Protein AF-A0A849R9E4-F1 (afdb_monomer_lite)

Sequence (87 aa):
EQYDIKTQMGAWTDMYAIGASMRTCLDNKTPISAPERLQKDPLVPAVKAFNQKYPEYLLKAIDWAMELKPENRPQSVAQFKQALVKP

Radius of gyration: 13.59 Å; chains: 1; bounding box: 24×27×48 Å

Structure (mmCIF, N/CA/C/O backbone):
data_AF-A0A849R9E4-F1
#
_entry.id   AF-A0A849R9E4-F1
#
loop_
_atom_site.group_PDB
_atom_site.id
_atom_site.type_symbol
_atom_site.label_atom_id
_atom_site.label_alt_id
_atom_site.label_comp_id
_atom_site.label_asym_id
_atom_site.label_entity_id
_atom_site.label_seq_id
_atom_site.pdbx_PDB_ins_code
_atom_site.Cartn_x
_atom_site.Cartn_y
_atom_site.Cartn_z
_atom_site.occupancy
_atom_site.B_iso_or_equiv
_atom_site.auth_seq_id
_atom_site.auth_comp_id
_atom_site.auth_asym_id
_atom_site.auth_atom_id
_atom_site.pdbx_PDB_model_num
ATOM 1 N N . GLU A 1 1 ? -0.127 5.089 -32.938 1.00 44.81 1 GLU A N 1
ATOM 2 C CA . GLU A 1 1 ? 1.004 4.145 -33.039 1.00 44.81 1 GLU A CA 1
ATOM 3 C C . GLU A 1 1 ? 1.541 3.891 -31.631 1.00 44.81 1 GLU A C 1
ATOM 5 O O . GLU A 1 1 ? 2.268 4.721 -31.106 1.00 44.81 1 GLU A O 1
ATOM 10 N N . GLN A 1 2 ? 1.070 2.837 -30.950 1.00 49.31 2 GLN A N 1
ATOM 11 C CA . GLN A 1 2 ? 1.554 2.475 -29.608 1.00 49.31 2 GLN A CA 1
ATOM 12 C C . GLN A 1 2 ? 2.785 1.576 -29.759 1.00 49.31 2 GLN A C 1
ATOM 14 O O . GLN A 1 2 ? 2.655 0.373 -29.976 1.00 49.31 2 GLN A O 1
ATOM 19 N N . TYR A 1 3 ? 3.964 2.189 -29.687 1.00 43.72 3 TYR A N 1
ATOM 20 C CA . TYR A 1 3 ? 5.247 1.503 -29.577 1.00 43.72 3 TYR A CA 1
ATOM 21 C C . TYR A 1 3 ? 5.572 1.260 -28.100 1.00 43.72 3 TYR A C 1
ATOM 23 O O . TYR A 1 3 ? 5.519 2.204 -27.320 1.00 43.72 3 TYR A O 1
ATOM 31 N N . ASP A 1 4 ? 5.931 0.008 -27.787 1.00 50.03 4 ASP A N 1
ATOM 32 C CA . ASP A 1 4 ? 6.666 -0.455 -26.599 1.00 50.03 4 ASP A CA 1
ATOM 33 C C . ASP A 1 4 ? 6.011 -0.182 -25.225 1.00 50.03 4 ASP A C 1
ATOM 35 O O . ASP A 1 4 ? 5.698 0.932 -24.844 1.00 50.03 4 ASP A O 1
ATOM 39 N N . ILE A 1 5 ? 5.751 -1.146 -24.346 1.00 45.16 5 ILE A N 1
ATOM 40 C CA . ILE A 1 5 ? 6.472 -2.366 -23.990 1.00 45.16 5 ILE A CA 1
ATOM 41 C C . ILE A 1 5 ? 5.400 -3.354 -23.516 1.00 45.16 5 ILE A C 1
ATOM 43 O O . ILE A 1 5 ? 4.438 -2.964 -22.854 1.00 45.16 5 ILE A O 1
ATOM 47 N N . LYS A 1 6 ? 5.574 -4.647 -23.794 1.00 48.25 6 LYS A N 1
ATOM 48 C CA . LYS A 1 6 ? 4.883 -5.724 -23.072 1.00 48.25 6 LYS A CA 1
ATOM 49 C C . LYS A 1 6 ? 5.300 -5.687 -21.594 1.00 48.25 6 LYS A C 1
ATOM 51 O O . LYS A 1 6 ? 6.090 -6.516 -21.152 1.00 48.25 6 LYS A O 1
ATOM 56 N N . THR A 1 7 ? 4.819 -4.728 -20.812 1.00 57.00 7 THR A N 1
ATOM 57 C CA . THR A 1 7 ? 4.765 -4.899 -19.363 1.00 57.00 7 THR A CA 1
ATOM 58 C C . THR A 1 7 ? 3.902 -6.130 -19.159 1.00 57.00 7 THR A C 1
ATOM 60 O O . THR A 1 7 ? 2.756 -6.159 -19.602 1.00 57.00 7 THR A O 1
ATOM 63 N N . GLN A 1 8 ? 4.466 -7.199 -18.592 1.00 56.38 8 GLN A N 1
ATOM 64 C CA . GLN A 1 8 ? 3.675 -8.354 -18.186 1.00 56.38 8 GLN A CA 1
ATOM 65 C C . GLN A 1 8 ? 2.610 -7.837 -17.214 1.00 56.38 8 GLN A C 1
ATOM 67 O O . GLN A 1 8 ? 2.882 -7.562 -16.049 1.00 56.38 8 GLN A O 1
ATOM 72 N N . MET A 1 9 ? 1.411 -7.595 -17.730 1.00 62.41 9 MET A N 1
ATOM 73 C CA . MET A 1 9 ? 0.248 -7.269 -16.932 1.00 62.41 9 MET A CA 1
ATOM 74 C C . MET A 1 9 ? -0.256 -8.601 -16.397 1.00 62.41 9 MET A C 1
ATOM 76 O O . MET A 1 9 ? -0.823 -9.399 -17.138 1.00 62.41 9 MET A O 1
ATOM 80 N N . GLY A 1 10 ? 0.051 -8.880 -15.135 1.00 74.44 10 GLY A N 1
ATOM 81 C CA . GLY A 1 10 ? -0.496 -10.019 -14.408 1.00 74.44 10 GLY A CA 1
ATOM 82 C C . GLY A 1 10 ? -1.388 -9.557 -13.262 1.00 74.44 10 GLY A C 1
ATOM 83 O O . GLY A 1 10 ? -1.545 -8.359 -13.030 1.00 74.44 10 GLY A O 1
ATOM 84 N N . ALA A 1 11 ? -1.939 -10.507 -12.506 1.00 78.94 11 ALA A N 1
ATOM 85 C CA . ALA A 1 11 ? -2.869 -10.241 -11.400 1.00 78.94 11 ALA A CA 1
ATOM 86 C C . ALA A 1 11 ? -2.329 -9.252 -10.340 1.00 78.94 11 ALA A C 1
ATOM 88 O O . ALA A 1 11 ? -3.093 -8.579 -9.650 1.00 78.94 11 ALA A O 1
ATOM 89 N N . TRP A 1 12 ? -1.005 -9.114 -10.232 1.00 83.56 12 TRP A N 1
ATOM 90 C CA . TRP A 1 12 ? -0.350 -8.143 -9.355 1.00 83.56 12 TRP A CA 1
ATOM 91 C C . TRP A 1 12 ? -0.588 -6.683 -9.762 1.00 83.56 12 TRP A C 1
ATOM 93 O O . TRP A 1 12 ? -0.491 -5.799 -8.907 1.00 83.56 12 TRP A O 1
ATOM 103 N N . THR A 1 13 ? -0.855 -6.402 -11.042 1.00 86.69 13 THR A N 1
ATOM 104 C CA . THR A 1 13 ? -1.158 -5.050 -11.534 1.00 86.69 13 THR A CA 1
ATOM 105 C C . THR A 1 13 ? -2.512 -4.592 -11.007 1.00 86.69 13 THR A C 1
ATOM 107 O O . THR A 1 13 ? -2.598 -3.497 -10.454 1.00 86.69 13 THR A O 1
ATOM 110 N N . ASP A 1 14 ? -3.528 -5.457 -11.070 1.00 90.19 14 ASP A N 1
ATOM 111 C CA . ASP A 1 14 ? -4.850 -5.180 -10.497 1.00 90.19 14 ASP A CA 1
ATOM 112 C C . ASP A 1 14 ? -4.775 -5.032 -8.975 1.00 90.19 14 ASP A C 1
ATOM 114 O O . ASP A 1 14 ? -5.392 -4.134 -8.407 1.00 90.19 14 ASP A O 1
ATOM 118 N N . MET A 1 15 ? -3.957 -5.852 -8.305 1.00 94.12 15 MET A N 1
ATOM 119 C CA . MET A 1 15 ? -3.752 -5.740 -6.858 1.00 94.12 15 MET A CA 1
ATOM 120 C C . MET A 1 15 ? -3.185 -4.370 -6.463 1.00 94.12 15 MET A C 1
ATOM 122 O O . MET A 1 15 ? -3.690 -3.727 -5.542 1.00 94.12 15 MET A O 1
ATOM 126 N N . TYR A 1 16 ? -2.185 -3.886 -7.205 1.00 94.62 16 TYR A N 1
ATOM 127 C CA . TYR A 1 16 ? -1.646 -2.544 -6.994 1.00 94.62 16 TYR A CA 1
ATOM 128 C C . TYR A 1 16 ? -2.694 -1.469 -7.272 1.00 94.62 16 TYR A C 1
ATOM 130 O O . TYR A 1 16 ? -2.811 -0.527 -6.491 1.00 94.62 16 TYR A O 1
ATOM 138 N N . ALA A 1 17 ? -3.466 -1.603 -8.355 1.00 93.25 17 ALA A N 1
ATOM 139 C CA . ALA A 1 17 ? -4.513 -0.647 -8.698 1.00 93.25 17 ALA A CA 1
ATOM 140 C C . ALA A 1 17 ? -5.558 -0.535 -7.579 1.00 93.25 17 ALA A C 1
ATOM 142 O O . ALA A 1 17 ? -5.877 0.577 -7.166 1.00 93.25 17 ALA A O 1
ATOM 143 N N . ILE A 1 18 ? -6.011 -1.661 -7.017 1.00 94.56 18 ILE A N 1
ATOM 144 C CA . ILE A 1 18 ? -6.949 -1.673 -5.887 1.00 94.56 18 ILE A CA 1
ATOM 145 C C . ILE A 1 18 ? -6.334 -0.981 -4.663 1.00 94.56 18 ILE A C 1
ATOM 147 O O . ILE A 1 18 ? -6.966 -0.096 -4.081 1.00 94.56 18 ILE A O 1
ATOM 151 N N . GLY A 1 19 ? -5.095 -1.323 -4.293 1.00 95.75 19 GLY A N 1
ATOM 152 C CA . GLY A 1 19 ? -4.388 -0.669 -3.185 1.00 95.75 19 GLY A CA 1
ATOM 153 C C . GLY A 1 19 ? -4.242 0.842 -3.392 1.00 95.75 19 GLY A C 1
ATOM 154 O O . GLY A 1 19 ? -4.544 1.628 -2.494 1.00 95.75 19 GLY A O 1
ATOM 155 N N . ALA A 1 20 ? -3.865 1.264 -4.599 1.00 95.38 20 ALA A N 1
ATOM 156 C CA . ALA A 1 20 ? -3.723 2.668 -4.972 1.00 95.38 20 ALA A CA 1
ATOM 157 C C . ALA A 1 20 ? -5.064 3.419 -4.958 1.00 95.38 20 ALA A C 1
ATOM 159 O O . ALA A 1 20 ? -5.110 4.567 -4.509 1.00 95.38 20 ALA A O 1
ATOM 160 N N . SER A 1 21 ? -6.162 2.788 -5.389 1.00 95.38 21 SER A N 1
ATOM 161 C CA . SER A 1 21 ? -7.514 3.352 -5.283 1.00 95.38 21 SER A CA 1
ATOM 162 C C . SER A 1 21 ? -7.921 3.548 -3.825 1.00 95.38 21 SER A C 1
ATOM 164 O O . SER A 1 21 ? -8.357 4.635 -3.453 1.00 95.38 21 SER A O 1
ATOM 166 N N . MET A 1 22 ? -7.709 2.543 -2.972 1.00 95.62 22 MET A N 1
ATOM 167 C CA . MET A 1 22 ? -7.982 2.662 -1.538 1.00 95.62 22 MET A CA 1
ATOM 168 C C . MET A 1 22 ? -7.140 3.768 -0.896 1.00 95.62 22 MET A C 1
ATOM 170 O O . MET A 1 22 ? -7.668 4.595 -0.154 1.00 95.62 22 MET A O 1
ATOM 174 N N . ARG A 1 23 ? -5.843 3.831 -1.214 1.00 95.88 23 ARG A N 1
ATOM 175 C CA . ARG A 1 23 ? -4.936 4.866 -0.709 1.00 95.88 23 ARG A CA 1
ATOM 176 C C . ARG A 1 23 ? -5.352 6.269 -1.145 1.00 95.88 23 ARG A C 1
ATOM 178 O O . ARG A 1 23 ? -5.332 7.189 -0.333 1.00 95.88 23 ARG A O 1
ATOM 185 N N . THR A 1 24 ? -5.793 6.412 -2.390 1.00 94.38 24 THR A N 1
ATOM 186 C CA . THR A 1 24 ? -6.343 7.659 -2.941 1.00 94.38 24 THR A CA 1
ATOM 187 C C . THR A 1 24 ? -7.548 8.140 -2.141 1.00 94.38 24 THR A C 1
ATOM 189 O O . THR A 1 24 ? -7.628 9.324 -1.820 1.00 94.38 24 THR A O 1
ATOM 192 N N . CYS A 1 25 ? -8.451 7.235 -1.748 1.00 94.44 25 CYS A N 1
ATOM 193 C CA . CYS A 1 25 ? -9.584 7.586 -0.891 1.00 94.44 25 CYS A CA 1
ATOM 194 C C . CYS A 1 25 ? -9.148 8.111 0.488 1.00 94.44 25 CYS A C 1
ATOM 196 O O . CYS A 1 25 ? -9.847 8.946 1.056 1.00 94.44 25 CYS A O 1
ATOM 198 N N . LEU A 1 26 ? -8.005 7.659 1.021 1.00 93.25 26 LEU A N 1
ATOM 199 C CA . LEU A 1 26 ? -7.462 8.166 2.287 1.00 93.25 26 LEU A CA 1
ATOM 200 C C . LEU A 1 26 ? -6.769 9.526 2.122 1.00 93.25 26 LEU A C 1
ATOM 202 O O . LEU A 1 26 ? -6.959 10.418 2.947 1.00 93.25 26 LEU A O 1
ATOM 206 N N . ASP A 1 27 ? -5.953 9.677 1.076 1.00 89.81 27 ASP A N 1
ATOM 207 C CA . ASP A 1 27 ? -5.155 10.884 0.825 1.00 89.81 27 ASP A CA 1
ATOM 208 C C . ASP A 1 27 ? -5.974 12.036 0.217 1.00 89.81 27 ASP A C 1
ATOM 210 O O . ASP A 1 27 ? -5.553 13.191 0.308 1.00 89.81 27 ASP A O 1
ATOM 214 N N . ASN A 1 28 ? -7.112 11.729 -0.414 1.00 88.00 28 ASN A N 1
ATOM 215 C CA . ASN A 1 28 ? -7.884 12.632 -1.274 1.00 88.00 28 ASN A CA 1
ATOM 216 C C . ASN A 1 28 ? -7.020 13.264 -2.389 1.00 88.00 28 ASN A C 1
ATOM 218 O O . ASN A 1 28 ? -7.105 14.459 -2.677 1.00 88.00 28 ASN A O 1
ATOM 222 N N . LYS A 1 29 ? -6.128 12.456 -2.976 1.00 85.81 29 LYS A N 1
ATOM 223 C CA . LYS A 1 29 ? -5.137 12.847 -3.994 1.00 85.81 29 LYS A CA 1
ATOM 224 C C . LYS A 1 29 ? -5.088 11.825 -5.119 1.00 85.81 29 LYS A C 1
ATOM 226 O O . LYS A 1 29 ? -5.459 10.679 -4.918 1.00 85.81 29 LYS A O 1
ATOM 231 N N . THR A 1 30 ? -4.564 12.223 -6.273 1.00 82.75 30 THR A N 1
ATOM 232 C CA . THR A 1 30 ? -4.356 11.326 -7.416 1.00 82.75 30 THR A CA 1
ATOM 233 C C . THR A 1 30 ? -3.487 10.116 -7.033 1.00 82.75 30 THR A C 1
ATOM 235 O O . THR A 1 30 ? -2.470 10.304 -6.356 1.00 82.75 30 THR A O 1
ATOM 238 N N . PRO A 1 31 ? -3.843 8.891 -7.470 1.00 83.25 31 PRO A N 1
ATOM 239 C CA . PRO A 1 31 ? -3.024 7.707 -7.234 1.00 83.25 31 PRO A CA 1
ATOM 240 C C . PRO A 1 31 ? -1.654 7.858 -7.897 1.00 83.25 31 PRO A C 1
ATOM 242 O O . PRO A 1 31 ? -1.562 8.275 -9.049 1.00 83.2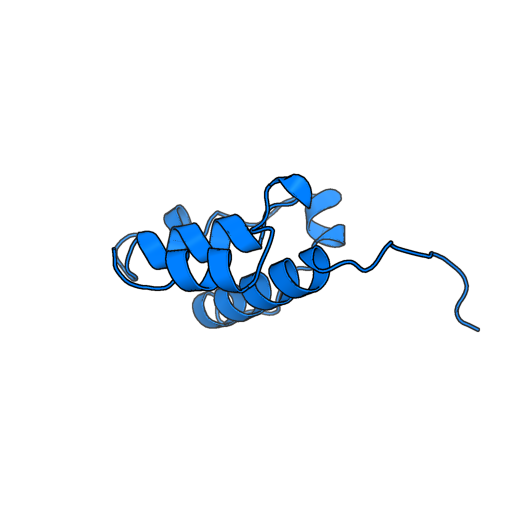5 31 PRO A O 1
ATOM 245 N N . ILE A 1 32 ? -0.597 7.458 -7.189 1.00 85.12 32 ILE A N 1
ATOM 246 C CA . ILE A 1 32 ? 0.749 7.345 -7.757 1.00 85.12 32 ILE A CA 1
ATOM 247 C C . ILE A 1 32 ? 0.934 5.966 -8.403 1.00 85.12 32 ILE A C 1
ATOM 249 O O . ILE A 1 32 ? 0.647 4.929 -7.784 1.00 85.12 32 ILE A O 1
ATOM 253 N N . SER A 1 33 ? 1.416 5.924 -9.644 1.00 87.62 33 SER A N 1
ATOM 254 C CA . SER A 1 33 ? 1.631 4.652 -10.335 1.00 87.62 33 SER A CA 1
ATOM 255 C C . SER A 1 33 ? 2.847 3.896 -9.778 1.00 87.62 33 SER A C 1
ATOM 257 O O . SER A 1 33 ? 3.788 4.477 -9.235 1.00 87.62 33 SER A O 1
ATOM 259 N N . ALA A 1 34 ? 2.844 2.567 -9.916 1.00 86.38 34 ALA A N 1
ATOM 260 C CA . ALA A 1 34 ? 3.984 1.734 -9.527 1.00 86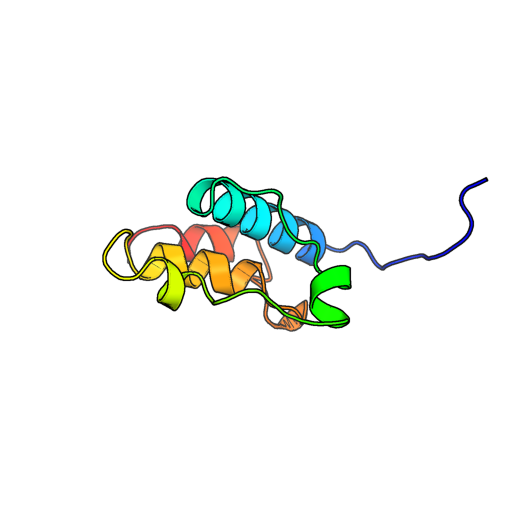.38 34 ALA A CA 1
ATOM 261 C C . ALA A 1 34 ? 5.289 2.119 -10.262 1.00 86.38 34 ALA A C 1
ATOM 263 O O . ALA A 1 34 ? 6.318 2.229 -9.595 1.00 86.38 34 ALA A O 1
ATOM 264 N N . PRO A 1 35 ? 5.285 2.367 -11.592 1.00 86.25 35 PRO A N 1
ATOM 265 C CA . PRO A 1 35 ? 6.478 2.821 -12.308 1.00 86.25 35 PRO A CA 1
ATOM 266 C C . PRO A 1 35 ? 7.047 4.146 -11.790 1.00 86.25 35 PRO A C 1
ATOM 268 O O . PRO A 1 35 ? 8.263 4.267 -11.666 1.00 86.25 35 PRO A O 1
ATOM 271 N N . GLU A 1 36 ? 6.194 5.115 -11.441 1.00 86.25 36 GLU A N 1
ATOM 272 C CA . GLU A 1 36 ? 6.646 6.379 -10.842 1.00 86.25 36 GLU A CA 1
ATOM 273 C C . GLU A 1 36 ? 7.361 6.134 -9.508 1.00 86.25 36 GLU A C 1
ATOM 275 O O . GLU A 1 36 ? 8.449 6.667 -9.286 1.00 86.25 36 GLU A O 1
ATOM 280 N N . ARG A 1 37 ? 6.813 5.256 -8.656 1.00 90.25 37 ARG A N 1
ATOM 281 C CA . ARG A 1 37 ? 7.450 4.907 -7.377 1.00 90.25 37 ARG A CA 1
ATOM 282 C C . ARG A 1 37 ? 8.754 4.123 -7.527 1.00 90.25 37 ARG A C 1
ATOM 284 O O . ARG A 1 37 ? 9.624 4.249 -6.672 1.00 90.25 37 ARG A O 1
ATOM 291 N N . LEU A 1 38 ? 8.918 3.335 -8.593 1.00 87.31 38 LEU A N 1
ATOM 292 C CA . LEU A 1 38 ? 10.180 2.634 -8.874 1.00 87.31 38 LEU A CA 1
ATOM 293 C C . LEU A 1 38 ? 11.324 3.603 -9.202 1.00 87.31 38 LEU A C 1
ATOM 295 O O . LEU A 1 38 ? 12.471 3.312 -8.874 1.00 87.31 38 LEU A O 1
ATOM 299 N N . GLN A 1 39 ? 11.029 4.743 -9.834 1.00 86.62 39 GLN A N 1
ATOM 300 C CA . GLN A 1 39 ? 12.041 5.763 -10.131 1.00 86.62 39 GLN A CA 1
ATOM 301 C C . GLN A 1 39 ? 12.442 6.534 -8.871 1.00 86.62 39 GLN A C 1
ATOM 303 O O . GLN A 1 39 ? 13.619 6.807 -8.637 1.00 86.62 39 GLN A O 1
ATOM 308 N N . LYS A 1 40 ? 11.451 6.887 -8.052 1.00 85.25 40 LYS A N 1
ATOM 309 C CA . LYS A 1 40 ? 11.621 7.522 -6.748 1.00 85.25 40 LYS A CA 1
ATOM 310 C C . LYS A 1 40 ? 10.363 7.241 -5.951 1.00 85.25 40 LYS A C 1
ATOM 312 O O . LYS A 1 40 ? 9.289 7.581 -6.426 1.00 85.25 40 LYS A O 1
ATOM 317 N N . ASP A 1 41 ? 10.484 6.673 -4.754 1.00 86.44 41 ASP A N 1
ATOM 318 C CA . ASP A 1 41 ? 9.316 6.369 -3.926 1.00 86.44 41 ASP A CA 1
ATOM 319 C C . ASP A 1 41 ? 9.039 7.505 -2.923 1.00 86.44 41 ASP A C 1
ATOM 321 O O . ASP A 1 41 ? 9.687 7.565 -1.874 1.00 86.44 41 ASP A O 1
ATOM 325 N N . PRO A 1 42 ? 8.119 8.448 -3.213 1.00 84.56 42 PRO A N 1
ATOM 326 C CA . PRO A 1 42 ? 7.742 9.493 -2.268 1.00 84.56 42 PRO A CA 1
ATOM 327 C C . PRO A 1 42 ? 6.677 9.025 -1.266 1.00 84.56 42 PRO A C 1
ATOM 329 O O . PRO A 1 42 ? 6.267 9.816 -0.412 1.00 84.56 42 PRO A O 1
ATOM 332 N N . LEU A 1 43 ? 6.146 7.802 -1.399 1.00 90.12 43 LEU A N 1
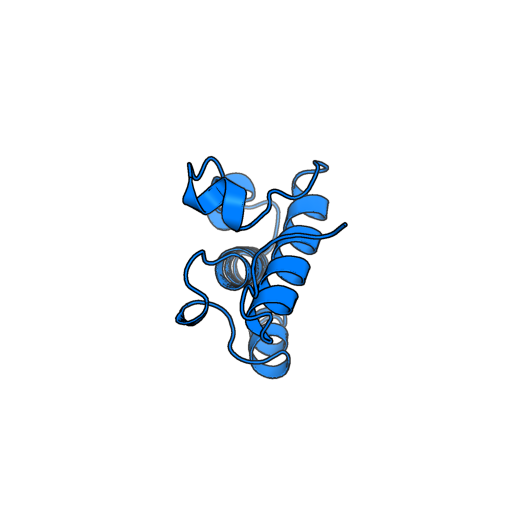ATOM 333 C CA . LEU A 1 43 ? 4.939 7.400 -0.690 1.00 90.12 43 LEU A CA 1
ATOM 334 C C . LEU A 1 43 ? 5.264 6.992 0.750 1.00 90.12 43 LEU A C 1
ATOM 336 O O . LEU A 1 43 ? 5.857 5.950 1.016 1.00 90.12 43 LEU A O 1
ATOM 340 N N . VAL A 1 44 ? 4.807 7.795 1.710 1.00 93.69 44 VAL A N 1
ATOM 341 C CA . VAL A 1 44 ? 4.828 7.406 3.125 1.00 93.69 44 VAL A CA 1
ATOM 342 C C . VAL A 1 44 ? 3.821 6.266 3.335 1.00 93.69 44 VAL A C 1
ATOM 344 O O . VAL A 1 44 ? 2.663 6.445 2.944 1.00 93.69 44 VAL A O 1
ATOM 347 N N . PRO A 1 45 ? 4.191 5.139 3.977 1.00 95.62 45 PRO A N 1
ATOM 348 C CA . PRO A 1 45 ? 3.265 4.041 4.262 1.00 95.62 45 PRO A CA 1
ATOM 349 C C . PRO A 1 45 ? 1.986 4.514 4.959 1.00 95.62 45 PRO A C 1
ATOM 351 O O . PRO A 1 45 ? 2.032 5.390 5.830 1.00 95.62 45 PRO A O 1
ATOM 354 N N . ALA A 1 46 ? 0.847 3.940 4.591 1.00 96.50 46 ALA A N 1
ATOM 355 C CA . ALA A 1 46 ? -0.472 4.265 5.111 1.00 96.50 46 ALA A CA 1
ATOM 356 C C . ALA A 1 46 ? -0.519 4.065 6.627 1.00 96.50 46 ALA A C 1
ATOM 358 O O . ALA A 1 46 ? -1.043 4.927 7.333 1.00 96.50 46 ALA A O 1
ATOM 359 N N . VAL A 1 47 ? 0.125 3.008 7.141 1.00 97.25 47 VAL A N 1
ATOM 360 C CA . VAL A 1 47 ? 0.253 2.767 8.591 1.00 97.25 47 VAL A CA 1
ATOM 361 C C . VAL A 1 47 ? 0.914 3.929 9.331 1.00 97.25 47 VAL A C 1
ATOM 363 O O . VAL A 1 47 ? 0.580 4.185 10.482 1.00 97.25 47 VAL A O 1
ATOM 366 N N . LYS A 1 48 ? 1.829 4.660 8.680 1.00 96.50 48 LYS A N 1
ATOM 367 C CA . LYS A 1 48 ? 2.496 5.833 9.264 1.00 96.50 48 LYS A CA 1
ATOM 368 C C . LYS A 1 48 ? 1.680 7.105 9.049 1.00 96.50 48 LYS A C 1
ATOM 370 O O . LYS A 1 48 ? 1.485 7.864 9.991 1.00 96.50 48 LYS A O 1
ATOM 375 N N . ALA A 1 49 ? 1.197 7.333 7.828 1.00 95.50 49 ALA A N 1
ATOM 376 C CA . ALA A 1 49 ? 0.479 8.554 7.452 1.00 95.50 49 ALA A CA 1
ATOM 377 C C . ALA A 1 49 ? -0.899 8.687 8.128 1.00 95.50 49 ALA A C 1
ATOM 379 O O . ALA A 1 49 ? -1.352 9.798 8.407 1.00 95.50 49 ALA A O 1
ATOM 380 N N . PHE A 1 50 ? -1.554 7.560 8.408 1.00 95.56 50 PHE A N 1
ATOM 381 C CA . PHE A 1 50 ? -2.932 7.502 8.897 1.00 95.56 50 PHE A CA 1
ATOM 382 C C . PHE A 1 50 ? -3.085 6.748 10.218 1.00 95.56 50 PHE A C 1
ATOM 384 O O . PHE A 1 50 ? -4.194 6.332 10.568 1.00 95.56 50 PHE A O 1
ATOM 391 N N . ASN A 1 51 ? -1.987 6.587 10.960 1.00 93.19 51 ASN A N 1
ATOM 392 C CA . ASN A 1 51 ? -2.019 5.956 12.272 1.00 93.19 51 ASN A CA 1
ATOM 393 C C . ASN A 1 51 ? -3.117 6.578 13.154 1.00 93.19 51 ASN A C 1
ATOM 395 O O . ASN A 1 51 ? -3.353 7.786 13.096 1.00 93.19 51 ASN A O 1
ATOM 399 N N . GLN A 1 52 ? -3.785 5.752 13.959 1.00 92.38 52 GLN A N 1
ATOM 400 C CA . GLN A 1 52 ? -4.878 6.130 14.871 1.00 92.38 52 GLN A CA 1
ATOM 401 C C . GLN A 1 52 ? -6.156 6.689 14.211 1.00 92.38 52 GLN A C 1
ATOM 403 O O . GLN A 1 52 ? -7.167 6.818 14.896 1.00 92.38 52 GLN A O 1
ATOM 408 N N . LYS A 1 53 ? -6.161 6.986 12.903 1.00 95.12 53 LYS A N 1
ATOM 409 C CA . LYS A 1 53 ? -7.362 7.443 12.174 1.00 95.12 53 LYS A CA 1
ATOM 410 C C . LYS A 1 53 ? -8.179 6.290 11.602 1.00 95.12 53 LYS A C 1
ATOM 412 O O . LYS A 1 53 ? -9.397 6.388 11.512 1.00 95.12 53 LYS A O 1
ATOM 417 N N . TYR A 1 54 ? -7.505 5.209 11.220 1.00 95.25 54 TYR A N 1
ATOM 418 C CA . TYR A 1 54 ? -8.125 4.005 10.676 1.00 95.25 54 TYR A CA 1
ATOM 419 C C . TYR A 1 54 ? -7.556 2.759 11.359 1.00 95.25 54 TYR A C 1
ATOM 421 O O . TYR A 1 54 ? -6.449 2.813 11.905 1.00 95.25 54 TYR A O 1
ATOM 429 N N . PRO A 1 55 ? -8.281 1.626 11.329 1.00 95.44 55 PRO A N 1
ATOM 430 C CA . PRO A 1 55 ? -7.778 0.377 11.879 1.00 95.44 55 PRO A CA 1
ATOM 431 C C . PRO A 1 55 ? -6.450 -0.038 11.242 1.00 95.44 55 PRO A C 1
ATOM 433 O O . PRO A 1 55 ? -6.301 -0.020 10.020 1.00 95.44 55 PRO A O 1
ATOM 436 N N . GLU A 1 56 ? -5.500 -0.472 12.067 1.00 95.50 56 GLU A N 1
ATOM 437 C CA . GLU A 1 56 ? -4.150 -0.808 11.606 1.00 95.50 56 GLU A CA 1
ATOM 438 C C . GLU A 1 56 ? -4.145 -1.939 10.563 1.00 95.50 56 GLU A C 1
ATOM 440 O O . GLU A 1 56 ? -3.367 -1.887 9.614 1.00 95.50 56 GLU A O 1
ATOM 445 N N . TYR A 1 57 ? -5.041 -2.928 10.688 1.00 96.25 57 TYR A N 1
ATOM 446 C CA . TYR A 1 57 ? -5.147 -4.034 9.726 1.00 96.25 57 TYR A CA 1
ATOM 447 C C . TYR A 1 57 ? -5.480 -3.537 8.309 1.00 96.25 57 TYR A C 1
ATOM 449 O O . TYR A 1 57 ? -4.879 -3.993 7.339 1.00 96.25 57 TYR A O 1
ATOM 457 N N . LEU A 1 58 ? -6.370 -2.544 8.193 1.00 96.62 58 LEU A N 1
ATOM 458 C CA . LEU A 1 58 ? -6.757 -1.945 6.917 1.00 96.62 58 LEU A CA 1
ATOM 459 C C . LEU A 1 58 ? -5.575 -1.198 6.294 1.00 96.62 58 LEU A C 1
ATOM 461 O O . LEU A 1 58 ? -5.298 -1.350 5.107 1.00 96.62 58 LEU A O 1
ATOM 465 N N . LEU A 1 59 ? -4.859 -0.413 7.103 1.00 97.31 59 LEU A N 1
ATOM 466 C CA . LEU A 1 59 ? -3.691 0.342 6.651 1.00 97.31 59 LEU A CA 1
ATOM 467 C C . LEU A 1 59 ? -2.569 -0.593 6.176 1.00 97.31 59 LEU A C 1
ATOM 469 O O . LEU A 1 59 ? -1.997 -0.367 5.112 1.00 97.31 59 LEU A O 1
ATOM 473 N N . LYS A 1 60 ? -2.313 -1.680 6.915 1.00 96.88 60 LYS A N 1
ATOM 474 C CA . LYS A 1 60 ? -1.350 -2.724 6.529 1.00 96.88 60 LYS A CA 1
ATOM 475 C C . LYS A 1 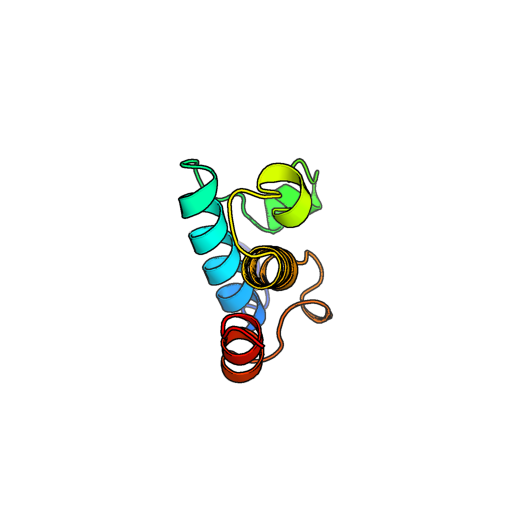60 ? -1.738 -3.410 5.224 1.00 96.88 60 LYS A C 1
ATOM 477 O O . LYS A 1 60 ? -0.870 -3.647 4.392 1.00 96.88 60 LYS A O 1
ATOM 482 N N . ALA A 1 61 ? -3.022 -3.708 5.025 1.00 97.44 61 ALA A N 1
ATOM 483 C CA . ALA A 1 61 ? -3.501 -4.308 3.784 1.00 97.44 61 ALA A CA 1
ATOM 484 C C . ALA A 1 61 ? -3.266 -3.376 2.580 1.00 97.44 61 ALA A C 1
ATOM 486 O O . ALA A 1 61 ? -2.770 -3.826 1.549 1.00 97.44 61 ALA A O 1
ATOM 487 N N . ILE A 1 62 ? -3.554 -2.077 2.719 1.00 96.94 62 ILE A N 1
ATOM 488 C CA . ILE A 1 62 ? -3.298 -1.081 1.663 1.00 96.94 62 ILE A CA 1
ATOM 489 C C . ILE A 1 62 ? -1.805 -1.019 1.324 1.00 96.94 62 ILE A C 1
ATOM 491 O O . ILE A 1 62 ? -1.449 -1.098 0.148 1.00 96.94 62 ILE A O 1
ATOM 495 N N . ASP A 1 63 ? -0.937 -0.929 2.335 1.00 97.12 63 ASP A N 1
ATOM 496 C CA . ASP A 1 63 ? 0.516 -0.902 2.126 1.00 97.12 63 ASP A CA 1
ATOM 497 C C . ASP A 1 63 ? 1.013 -2.174 1.427 1.00 97.12 63 ASP A C 1
ATOM 499 O O . ASP A 1 63 ? 1.791 -2.094 0.477 1.00 97.12 63 ASP A O 1
ATOM 503 N N . TRP A 1 64 ? 0.488 -3.336 1.820 1.00 97.62 64 TRP A N 1
ATOM 504 C CA . TRP A 1 64 ? 0.828 -4.624 1.223 1.00 97.62 64 TRP A CA 1
ATOM 505 C C . TRP A 1 64 ? 0.424 -4.731 -0.256 1.00 97.62 64 TRP A C 1
ATOM 507 O O . TRP A 1 64 ? 1.211 -5.169 -1.096 1.00 97.62 64 TRP A O 1
ATOM 517 N N . ALA A 1 65 ? -0.788 -4.296 -0.609 1.00 96.88 65 ALA A N 1
ATOM 518 C CA . ALA A 1 65 ? -1.249 -4.278 -1.999 1.00 96.88 65 ALA A CA 1
ATOM 519 C C . ALA A 1 65 ? -0.402 -3.351 -2.887 1.00 96.88 65 ALA A C 1
ATOM 521 O O . ALA A 1 65 ? -0.218 -3.620 -4.077 1.00 96.88 65 ALA A O 1
ATOM 522 N N . MET A 1 66 ? 0.147 -2.286 -2.299 1.00 96.06 66 MET A N 1
ATOM 523 C CA . MET A 1 66 ? 0.983 -1.299 -2.975 1.00 96.06 66 MET A CA 1
ATOM 524 C C . MET A 1 66 ? 2.487 -1.623 -2.935 1.00 96.06 66 MET A C 1
ATOM 526 O O . MET A 1 66 ? 3.292 -0.763 -3.290 1.00 96.06 66 MET A O 1
ATOM 530 N N . GLU A 1 67 ? 2.908 -2.826 -2.546 1.00 95.75 67 GLU A N 1
ATOM 531 C CA . GLU A 1 67 ? 4.323 -3.218 -2.596 1.00 95.75 67 GLU A CA 1
ATOM 532 C C . GLU A 1 67 ? 4.925 -3.049 -4.006 1.00 95.75 67 GLU A C 1
ATOM 534 O O . GLU A 1 67 ? 4.283 -3.320 -5.026 1.00 95.75 67 GLU A O 1
ATOM 539 N N . LEU A 1 68 ? 6.176 -2.587 -4.102 1.00 91.94 68 LEU A N 1
ATOM 540 C CA . LEU A 1 68 ? 6.810 -2.337 -5.407 1.00 91.94 68 LEU A CA 1
ATOM 541 C C . LEU A 1 68 ? 7.088 -3.634 -6.163 1.00 91.94 68 LEU A C 1
ATOM 543 O O . LEU A 1 68 ? 6.866 -3.708 -7.371 1.00 91.94 68 LEU A O 1
ATOM 547 N N . LYS A 1 69 ? 7.518 -4.659 -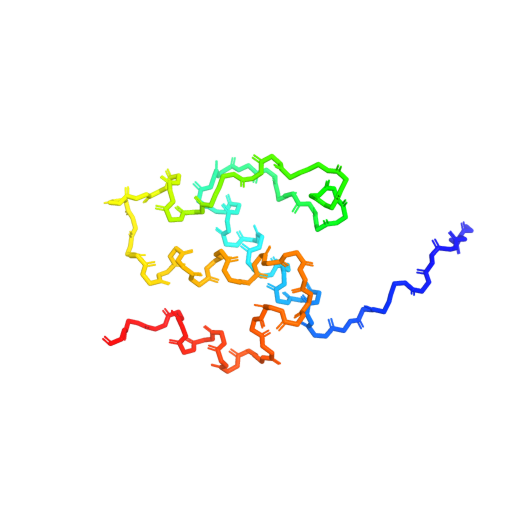5.428 1.00 90.75 69 LYS A N 1
ATOM 548 C CA . LYS A 1 69 ? 7.790 -5.998 -5.942 1.00 90.75 69 LYS A CA 1
ATOM 549 C C . LYS A 1 69 ? 6.483 -6.790 -6.080 1.00 90.75 69 LYS A C 1
ATOM 551 O O . LYS A 1 69 ? 5.812 -6.983 -5.065 1.00 90.75 69 LYS A O 1
ATOM 556 N N . PRO A 1 70 ? 6.097 -7.247 -7.287 1.00 90.56 70 PRO A N 1
ATOM 557 C CA . PRO A 1 70 ? 4.896 -8.059 -7.497 1.00 90.56 70 PRO A CA 1
ATOM 558 C C . PRO A 1 70 ? 4.779 -9.278 -6.574 1.00 90.56 70 PRO A C 1
ATOM 560 O O . PRO A 1 70 ? 3.690 -9.585 -6.096 1.00 90.56 70 PRO A O 1
ATOM 563 N N . GLU A 1 71 ? 5.895 -9.942 -6.283 1.00 92.62 71 GLU A N 1
ATOM 564 C CA . GLU A 1 71 ? 5.981 -11.111 -5.404 1.00 92.62 71 GLU A CA 1
ATOM 565 C C . GLU A 1 71 ? 5.679 -10.792 -3.933 1.00 92.62 71 GLU A C 1
ATOM 567 O O . GLU A 1 71 ? 5.253 -11.667 -3.183 1.00 92.62 71 GLU A O 1
ATOM 572 N N . ASN A 1 72 ? 5.844 -9.530 -3.532 1.00 94.75 72 ASN A N 1
ATOM 573 C CA . ASN A 1 72 ? 5.542 -9.072 -2.181 1.00 94.75 72 ASN A CA 1
ATOM 574 C C . ASN A 1 72 ? 4.087 -8.627 -2.025 1.00 94.75 72 ASN A C 1
ATOM 576 O O . ASN A 1 72 ? 3.674 -8.384 -0.899 1.00 94.75 72 ASN A O 1
ATOM 580 N N . ARG A 1 73 ? 3.306 -8.516 -3.108 1.00 95.06 73 ARG A N 1
ATOM 581 C CA . ARG A 1 73 ? 1.874 -8.169 -3.054 1.00 95.06 73 ARG A CA 1
ATOM 582 C C . ARG A 1 73 ? 1.031 -9.381 -2.634 1.00 95.06 73 ARG A C 1
ATOM 584 O O . ARG A 1 73 ? 1.511 -10.516 -2.708 1.00 95.06 73 ARG A O 1
ATOM 591 N N . PRO A 1 74 ? -0.248 -9.193 -2.259 1.00 95.25 74 PRO A N 1
ATOM 592 C CA . PRO A 1 74 ? -1.189 -10.301 -2.204 1.00 95.25 74 PRO A CA 1
ATOM 593 C C . PRO A 1 74 ? -1.240 -11.024 -3.554 1.00 95.25 74 PRO A C 1
ATOM 595 O O . PRO A 1 74 ? -1.436 -10.408 -4.602 1.00 95.25 74 PRO A O 1
ATOM 598 N N . GLN A 1 75 ? -1.088 -12.342 -3.522 1.00 92.81 75 GLN A N 1
ATOM 599 C CA . GLN A 1 75 ? -1.048 -13.192 -4.714 1.00 92.81 75 GLN A CA 1
ATOM 600 C C . GLN A 1 75 ? -2.452 -13.591 -5.192 1.00 92.81 75 GLN A C 1
ATOM 602 O O . GLN A 1 75 ? -2.611 -14.169 -6.264 1.00 92.81 75 GLN A O 1
ATOM 607 N N . SER A 1 76 ? -3.496 -13.287 -4.412 1.00 92.38 76 SER A N 1
ATOM 608 C CA . SER A 1 76 ? -4.887 -13.493 -4.817 1.00 92.38 76 SER A CA 1
ATOM 609 C C . SER A 1 76 ? -5.839 -12.493 -4.168 1.00 92.38 76 SER A C 1
ATOM 611 O O . SER A 1 76 ? -5.596 -11.984 -3.072 1.00 92.38 76 SER A O 1
ATOM 613 N N . VAL A 1 77 ? -6.982 -12.268 -4.820 1.00 92.31 77 VAL A N 1
ATOM 614 C CA . VAL A 1 77 ? -8.080 -11.459 -4.265 1.00 92.31 77 VAL A CA 1
ATOM 615 C C . VAL A 1 77 ? -8.600 -12.059 -2.959 1.00 92.31 77 VAL A C 1
ATOM 617 O O . VAL A 1 77 ? -8.921 -11.320 -2.036 1.00 92.31 77 VAL A O 1
ATOM 620 N N . ALA A 1 78 ? -8.651 -13.391 -2.845 1.00 93.56 78 ALA A N 1
ATOM 621 C CA . ALA A 1 78 ? -9.080 -14.063 -1.621 1.00 93.56 78 ALA A CA 1
ATOM 622 C C . ALA A 1 78 ? -8.149 -13.739 -0.442 1.00 93.56 78 ALA A C 1
ATOM 624 O O . ALA A 1 78 ? -8.624 -13.380 0.635 1.00 93.56 78 ALA A O 1
ATOM 625 N N . GLN A 1 79 ? -6.836 -13.799 -0.671 1.00 94.31 79 GLN A N 1
ATOM 626 C CA . GLN A 1 79 ? -5.826 -13.448 0.324 1.00 94.31 79 GLN A CA 1
ATOM 627 C C . GLN A 1 79 ? -5.933 -11.972 0.730 1.00 94.31 79 GLN A C 1
ATOM 629 O O . GLN A 1 79 ? -5.920 -11.651 1.917 1.00 94.31 79 GLN A O 1
ATOM 634 N N . PHE A 1 80 ? -6.096 -11.075 -0.244 1.00 95.56 80 PHE A N 1
ATOM 635 C CA . PHE A 1 80 ? -6.252 -9.654 0.046 1.00 95.56 80 PHE A CA 1
ATOM 636 C C . PHE A 1 80 ? -7.539 -9.363 0.827 1.00 95.56 80 PHE A C 1
ATOM 638 O O . PHE A 1 80 ? -7.516 -8.657 1.832 1.00 95.56 80 PHE A O 1
ATOM 645 N N . LYS A 1 81 ? -8.658 -9.981 0.432 1.00 94.56 81 LYS A N 1
ATOM 646 C CA . LYS A 1 81 ? -9.943 -9.861 1.126 1.00 94.56 81 LYS A CA 1
ATOM 647 C C . LYS A 1 81 ? -9.849 -10.326 2.578 1.00 94.56 81 LYS A C 1
ATOM 649 O O . LYS A 1 81 ? -10.427 -9.674 3.436 1.00 94.56 81 LYS A O 1
ATOM 654 N N . GLN A 1 82 ? -9.122 -11.406 2.865 1.00 95.00 82 GLN A N 1
ATOM 655 C CA . GLN A 1 82 ? -8.899 -11.851 4.246 1.00 95.00 82 GLN A CA 1
ATOM 656 C C . GLN A 1 82 ? -8.171 -10.790 5.078 1.00 95.00 82 GLN A C 1
ATOM 658 O O . GLN A 1 82 ? -8.585 -10.532 6.200 1.00 95.00 82 GLN A O 1
ATOM 663 N N . ALA A 1 83 ? -7.158 -10.119 4.521 1.00 94.25 83 ALA A N 1
ATOM 664 C CA . ALA A 1 83 ? -6.451 -9.039 5.216 1.00 94.25 83 ALA A CA 1
ATOM 665 C C . ALA A 1 83 ? -7.307 -7.776 5.435 1.00 94.25 83 ALA A C 1
ATOM 667 O O . ALA A 1 83 ? -7.028 -6.994 6.342 1.00 94.25 83 ALA A O 1
ATOM 668 N N . LEU A 1 84 ? -8.346 -7.571 4.617 1.00 93.69 84 LEU A N 1
ATOM 669 C CA . LEU A 1 84 ? -9.300 -6.463 4.752 1.00 93.69 84 LEU A CA 1
ATOM 670 C C . LEU A 1 84 ? -10.422 -6.733 5.757 1.00 93.69 84 LEU A C 1
ATOM 672 O O . LEU A 1 84 ? -11.149 -5.808 6.118 1.00 93.69 84 LEU A O 1
ATOM 676 N N . VAL A 1 85 ? -10.605 -7.979 6.184 1.00 90.69 85 VAL A N 1
ATOM 677 C CA . VAL A 1 85 ? -11.596 -8.324 7.200 1.00 90.69 85 VAL A CA 1
ATOM 678 C C . VAL A 1 85 ? -10.915 -8.251 8.561 1.00 90.69 85 VAL A C 1
ATOM 680 O O . VAL A 1 85 ? -9.789 -8.713 8.728 1.00 90.69 85 VAL A O 1
ATOM 683 N N . LYS A 1 86 ? -11.596 -7.626 9.528 1.00 76.75 86 LYS A N 1
ATOM 684 C CA . LYS A 1 86 ? -11.127 -7.536 10.912 1.00 76.75 86 LYS A CA 1
ATOM 685 C C . LYS A 1 86 ? -10.727 -8.946 11.403 1.00 76.75 86 LYS A C 1
ATOM 687 O O . LYS A 1 86 ? -11.563 -9.841 11.268 1.00 76.75 86 LYS A O 1
ATOM 692 N N . PRO A 1 87 ? -9.498 -9.135 11.915 1.00 65.12 87 PRO A N 1
ATOM 693 C CA . PRO A 1 87 ? -9.042 -10.428 12.421 1.00 65.12 87 PRO A CA 1
ATOM 694 C C . PRO A 1 87 ? -9.849 -10.900 13.634 1.00 65.12 87 PRO A C 1
ATOM 696 O O 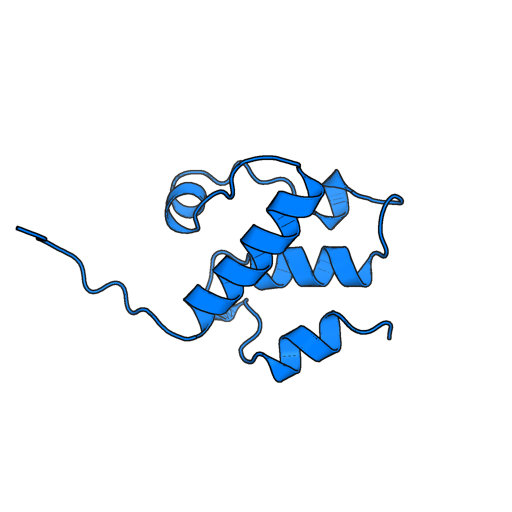. PRO A 1 87 ? -10.452 -10.039 14.327 1.00 65.12 87 PRO A O 1
#

Secondary structure (DSSP, 8-state):
----------HHHHHHHHHHHHHHHHHTSPPPPHHHHHH------HHHHTTTTS-HHHHHHHHHHT-SSGGGS-SSHHHHHHHHS--

Foldseek 3Di:
DDDDDPPVDDPLQVLQVVLQVVVCVVVVDHGDHLVNVVVPNPDDQQCVVQPPPDDNLQSVLSNQSNDSDSVSHPPDPVSSVVSNDDD

pLDDT: mean 87.4, std 13.76, range [43.72, 97.62]